Protein AF-A0AAE5LUT0-F1 (afdb_monomer_lite)

Foldseek 3Di:
DVVVVVVVVVVVVDDPVRVVVVVVVVVVVVVVVVVVVVVVPDLLWCPPVQVVLQVVVCVVVVRDRQRQDRPADNPSVSNSVVSVVD

pLDDT: mean 84.46, std 8.93, range [60.66, 98.06]

Radius of gyration: 21.52 Å; chains: 1; bounding box: 44×19×51 Å

Secondary structure (DSSP, 8-state):
-HHHHHHHHHHTT--HHHHHHHHHHHHHHHHHHHHHHHHT-S----TTTHHHHHHHHHHHHTS------TTS-SSHHHHHHTGGG-

Sequence (86 aa):
METLLQSISGLSTANEAEAAAVAAAIAAHIRDQELAVAAAATEESWDEKRWAFSGRLTSITGGSNARVPLSAPTDPWTASGRRDRF

Structure (mmCIF, N/CA/C/O backbone):
data_AF-A0AAE5LUT0-F1
#
_entry.id   AF-A0AAE5LUT0-F1
#
loop_
_atom_site.group_PDB
_atom_site.id
_atom_site.type_symbol
_atom_site.label_atom_id
_atom_site.label_alt_id
_atom_site.label_comp_id
_atom_site.label_asym_id
_atom_site.label_entity_id
_atom_site.label_seq_id
_atom_site.pdbx_PDB_ins_code
_atom_site.Cartn_x
_atom_site.Cartn_y
_atom_site.Cartn_z
_atom_site.occupancy
_atom_site.B_iso_or_equiv
_atom_site.auth_seq_id
_atom_site.auth_comp_id
_atom_site.auth_asym_id
_atom_site.auth_atom_id
_atom_site.pdbx_PDB_model_num
ATOM 1 N N . MET A 1 1 ? 8.912 7.527 22.534 1.00 60.66 1 MET A N 1
ATOM 2 C CA . MET A 1 1 ? 8.777 6.052 22.485 1.00 60.66 1 MET A CA 1
ATOM 3 C C . MET A 1 1 ? 7.849 5.548 23.587 1.00 60.66 1 MET A C 1
ATOM 5 O O . MET A 1 1 ? 6.945 4.790 23.270 1.00 60.66 1 MET A O 1
ATOM 9 N N . GLU A 1 2 ? 7.978 6.039 24.826 1.00 76.44 2 GLU A N 1
ATOM 10 C CA . GLU A 1 2 ? 7.032 5.768 25.931 1.00 76.44 2 GLU A CA 1
ATOM 11 C C . GLU A 1 2 ? 5.561 6.021 25.581 1.00 76.44 2 GLU A C 1
ATOM 13 O O . GLU A 1 2 ? 4.719 5.170 25.834 1.00 76.44 2 GLU A O 1
ATOM 18 N N . THR A 1 3 ? 5.248 7.129 24.908 1.00 82.94 3 THR A N 1
ATOM 19 C CA . THR A 1 3 ? 3.865 7.494 24.559 1.00 82.94 3 THR A CA 1
ATOM 20 C C . THR A 1 3 ? 3.188 6.472 23.647 1.00 82.94 3 THR A C 1
ATOM 22 O O . THR A 1 3 ? 2.002 6.212 23.797 1.00 82.94 3 THR A O 1
ATOM 25 N N . LEU A 1 4 ? 3.954 5.865 22.732 1.00 76.31 4 LEU A N 1
ATOM 26 C CA . LEU A 1 4 ? 3.444 4.890 21.769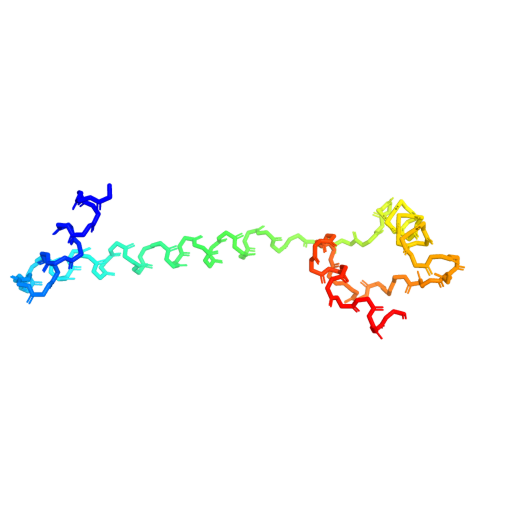 1.00 76.31 4 LEU A CA 1
ATOM 27 C C . LEU A 1 4 ? 3.208 3.521 22.430 1.00 76.31 4 LEU A C 1
ATOM 29 O O . LEU A 1 4 ? 2.210 2.856 22.159 1.00 76.31 4 LEU A O 1
ATOM 33 N N . LEU A 1 5 ? 4.094 3.140 23.356 1.00 74.19 5 LEU A N 1
ATOM 34 C CA . LEU A 1 5 ? 3.930 1.949 24.193 1.00 74.19 5 LEU A CA 1
ATOM 35 C C . LEU A 1 5 ? 2.739 2.096 25.147 1.00 74.19 5 LEU A C 1
ATOM 37 O O . LEU A 1 5 ? 1.974 1.149 25.298 1.00 74.19 5 LEU A O 1
ATOM 41 N N . GLN A 1 6 ? 2.528 3.286 25.718 1.00 77.50 6 GLN A N 1
ATOM 42 C CA . GLN A 1 6 ? 1.371 3.587 26.565 1.00 77.50 6 GLN A CA 1
ATOM 43 C C . GLN A 1 6 ? 0.052 3.414 25.797 1.00 77.50 6 GLN A C 1
ATOM 45 O O . GLN A 1 6 ? -0.873 2.771 26.291 1.00 77.50 6 GLN A O 1
ATOM 50 N N . SER A 1 7 ? -0.018 3.933 24.566 1.00 77.94 7 SER A N 1
ATOM 51 C CA . SER A 1 7 ? -1.203 3.798 23.711 1.00 77.94 7 SER A CA 1
ATOM 52 C C . SER A 1 7 ? -1.466 2.358 23.271 1.00 77.94 7 SER A C 1
ATOM 54 O O . SER A 1 7 ? -2.621 1.948 23.219 1.00 77.94 7 SER A O 1
ATOM 56 N N . ILE A 1 8 ? -0.420 1.568 22.999 1.00 81.88 8 ILE A N 1
ATOM 57 C CA . ILE A 1 8 ? -0.588 0.156 22.626 1.00 81.88 8 ILE A CA 1
ATOM 58 C C . ILE A 1 8 ? -0.996 -0.686 23.840 1.00 81.88 8 ILE A C 1
ATOM 60 O O . ILE A 1 8 ? -1.852 -1.556 23.720 1.00 81.88 8 ILE A O 1
ATOM 64 N N . SER A 1 9 ? -0.437 -0.410 25.020 1.00 82.25 9 SER A N 1
ATOM 65 C CA . SER A 1 9 ? -0.786 -1.134 26.247 1.00 82.25 9 SER A CA 1
ATOM 66 C C . SER A 1 9 ? -2.251 -0.909 26.650 1.00 82.25 9 SER A C 1
ATOM 68 O O . SER A 1 9 ? -2.934 -1.853 27.049 1.00 82.25 9 SER A O 1
ATOM 70 N N . GLY A 1 10 ? -2.775 0.308 26.448 1.00 81.44 10 GLY A N 1
ATOM 71 C CA . GLY A 1 10 ? -4.179 0.646 26.714 1.00 81.44 10 GLY A CA 1
ATOM 72 C C . GLY A 1 10 ? -5.201 -0.136 25.876 1.00 81.44 10 GLY A C 1
ATOM 73 O O . GLY A 1 10 ? -6.335 -0.305 26.316 1.00 81.44 10 GLY A O 1
ATOM 74 N N . LEU A 1 11 ? -4.805 -0.690 24.722 1.00 83.12 11 LEU A N 1
ATOM 75 C CA . LEU A 1 11 ? -5.680 -1.546 23.907 1.00 83.12 11 LEU A CA 1
ATOM 76 C C . LEU A 1 11 ? -6.053 -2.849 24.624 1.00 83.12 11 LEU A C 1
ATOM 78 O O . LEU A 1 11 ? -7.154 -3.354 24.433 1.00 83.12 11 LEU A O 1
ATOM 82 N N . SER A 1 12 ? -5.159 -3.387 25.461 1.00 85.06 12 SER A N 1
ATOM 83 C CA . SER A 1 12 ? -5.402 -4.645 26.185 1.00 85.06 12 SER A CA 1
ATOM 84 C C . SER A 1 12 ? -6.490 -4.532 27.259 1.00 85.06 12 SER A C 1
ATOM 86 O O . SER A 1 12 ? -7.035 -5.544 27.694 1.00 85.06 12 SER A O 1
ATOM 88 N N . THR A 1 13 ? -6.821 -3.303 27.661 1.00 89.44 13 THR A N 1
ATOM 89 C CA . THR A 1 13 ? -7.827 -2.986 28.681 1.00 89.44 13 THR A CA 1
ATOM 90 C C . THR A 1 13 ? -9.008 -2.194 28.119 1.00 89.44 13 THR A C 1
ATOM 92 O O . THR A 1 13 ? -9.796 -1.664 28.901 1.00 89.44 13 THR A O 1
ATOM 95 N N . ALA A 1 14 ? -9.119 -2.070 26.792 1.00 90.81 14 ALA A N 1
ATOM 96 C CA . ALA A 1 14 ? -10.186 -1.309 26.153 1.00 90.81 14 ALA A CA 1
ATOM 97 C C . ALA A 1 14 ? -11.553 -1.938 26.444 1.00 90.81 14 ALA A C 1
ATOM 99 O O . ALA A 1 14 ? -11.734 -3.155 26.332 1.00 90.81 14 ALA A O 1
ATOM 100 N N . ASN A 1 15 ? -12.527 -1.103 26.794 1.00 94.06 15 ASN A N 1
ATOM 101 C CA . ASN A 1 15 ? -13.909 -1.558 26.890 1.00 94.06 15 ASN A CA 1
ATOM 102 C C . ASN A 1 15 ? -14.524 -1.752 25.490 1.00 94.06 15 ASN A C 1
ATOM 104 O O . ASN A 1 15 ? -13.941 -1.382 24.473 1.00 94.06 15 ASN A O 1
ATOM 108 N N . GLU A 1 16 ? -15.721 -2.336 25.424 1.00 94.69 16 GLU A N 1
ATOM 109 C CA . GLU A 1 16 ? -16.370 -2.674 24.151 1.00 94.69 16 GLU A CA 1
ATOM 110 C C . GLU A 1 16 ? -16.616 -1.449 23.252 1.00 94.69 16 GLU A C 1
ATOM 112 O O . GLU A 1 16 ? -16.412 -1.523 22.041 1.00 94.69 16 GLU A O 1
ATOM 117 N N . ALA A 1 17 ? -16.985 -0.303 23.832 1.00 95.69 17 ALA A N 1
ATOM 118 C CA . ALA A 1 17 ? -17.211 0.927 23.075 1.00 95.69 17 ALA A CA 1
ATOM 119 C C . ALA A 1 17 ? -15.903 1.493 22.496 1.00 95.69 17 ALA A C 1
ATOM 121 O O . ALA A 1 17 ? -15.859 1.915 21.340 1.00 95.69 17 ALA A O 1
ATOM 122 N N . GLU A 1 18 ? -14.823 1.465 23.276 1.00 94.31 18 GLU A N 1
ATOM 123 C CA . GLU A 1 18 ? -13.487 1.876 22.835 1.00 94.31 18 GLU A CA 1
ATOM 124 C C . GLU A 1 18 ? -12.944 0.938 21.751 1.00 94.31 18 GLU A C 1
ATOM 126 O O . GLU A 1 18 ? -12.451 1.400 20.720 1.00 94.31 18 GLU A O 1
ATOM 131 N N . ALA A 1 19 ? -13.092 -0.377 21.936 1.00 93.75 19 ALA A N 1
ATOM 132 C CA . ALA A 1 19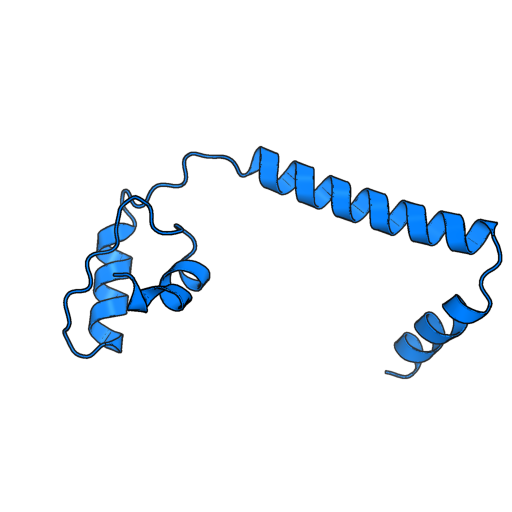 ? -12.702 -1.377 20.948 1.00 93.75 19 ALA A CA 1
ATOM 133 C C . ALA A 1 19 ? -13.478 -1.200 19.632 1.00 93.75 19 ALA A C 1
ATOM 135 O O . ALA A 1 19 ? -12.881 -1.239 18.553 1.00 93.75 19 ALA A O 1
ATOM 136 N N . ALA A 1 20 ? -14.785 -0.930 19.709 1.00 95.94 20 ALA A N 1
ATOM 137 C CA . ALA A 1 20 ? -15.613 -0.642 18.542 1.00 95.94 20 ALA A CA 1
ATOM 138 C C . ALA A 1 20 ? -15.163 0.634 17.811 1.00 95.94 20 ALA A C 1
ATOM 140 O O . ALA A 1 20 ? -15.114 0.646 16.580 1.00 95.94 20 ALA A O 1
ATOM 141 N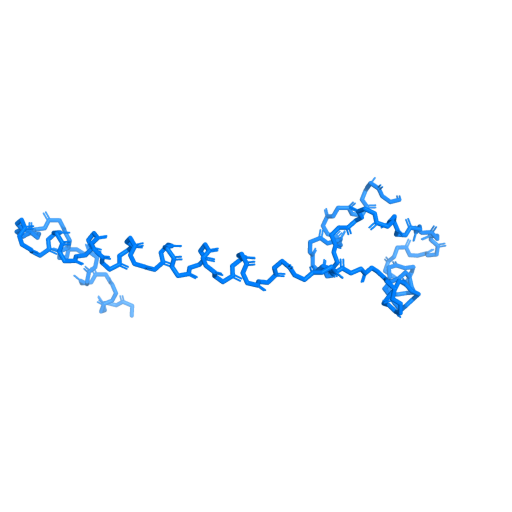 N . ALA A 1 21 ? -14.782 1.689 18.538 1.00 95.75 21 ALA A N 1
ATOM 142 C CA . ALA A 1 21 ? -14.280 2.925 17.939 1.00 95.75 21 ALA A CA 1
ATOM 143 C C . ALA A 1 21 ? -12.951 2.711 17.193 1.00 95.75 21 ALA A C 1
ATOM 145 O O . ALA A 1 21 ? -12.790 3.185 16.067 1.00 95.75 21 ALA A O 1
ATOM 146 N N . VAL A 1 22 ? -12.018 1.952 17.780 1.00 93.12 22 VAL A N 1
ATOM 147 C CA . VAL A 1 22 ? -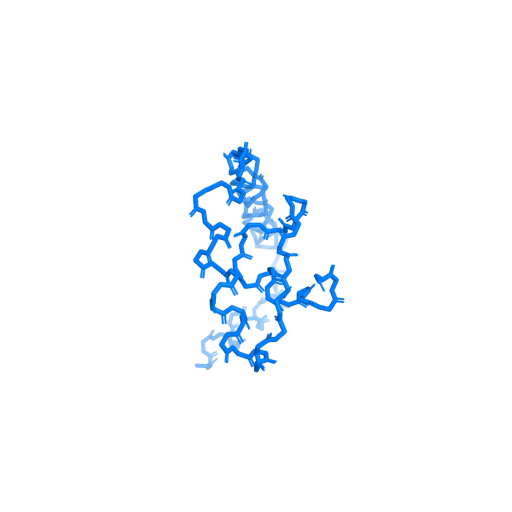10.748 1.601 17.123 1.00 93.12 22 VAL A CA 1
ATOM 148 C C . VAL A 1 22 ? -10.998 0.737 15.885 1.00 93.12 22 VAL A C 1
ATOM 150 O O . VAL A 1 22 ? -10.448 1.023 14.820 1.00 93.12 22 VAL A O 1
ATOM 153 N N . ALA A 1 23 ? -11.865 -0.275 15.983 1.00 95.75 23 ALA A N 1
ATOM 154 C CA . ALA A 1 23 ? -12.230 -1.118 14.846 1.00 95.75 23 ALA A CA 1
ATOM 155 C C . ALA A 1 23 ? -12.866 -0.302 13.706 1.00 95.75 23 ALA A C 1
ATOM 157 O O . ALA A 1 23 ? -12.506 -0.489 12.544 1.00 95.75 23 ALA A O 1
ATOM 158 N N . ALA A 1 24 ? -13.753 0.643 14.031 1.00 97.94 24 ALA A N 1
ATOM 159 C CA . ALA A 1 24 ? -14.368 1.537 13.054 1.00 97.94 24 ALA A CA 1
ATOM 160 C C . ALA A 1 24 ? -13.333 2.434 12.357 1.00 97.94 24 ALA A C 1
ATOM 162 O O . ALA A 1 24 ? -13.383 2.583 11.137 1.00 97.94 24 ALA A O 1
ATOM 163 N N . ALA A 1 25 ? -12.368 2.985 13.101 1.00 97.12 25 ALA A N 1
ATOM 164 C CA . ALA A 1 25 ? -11.296 3.800 12.531 1.00 97.12 25 ALA A CA 1
ATOM 165 C C . ALA A 1 25 ? -10.401 2.993 11.574 1.00 97.12 25 ALA A C 1
ATOM 167 O O . ALA A 1 25 ? -10.078 3.466 10.484 1.00 97.12 25 ALA A O 1
ATOM 168 N N . ILE A 1 26 ? -10.044 1.757 11.943 1.00 96.88 26 ILE A N 1
ATOM 169 C CA . ILE A 1 26 ? -9.263 0.857 11.080 1.00 96.88 26 ILE A CA 1
ATOM 170 C C . ILE A 1 26 ? -10.058 0.495 9.819 1.00 96.88 26 ILE A C 1
ATOM 172 O O . ILE A 1 26 ? -9.523 0.579 8.716 1.00 96.88 26 ILE A O 1
ATOM 176 N N . ALA A 1 27 ? -11.336 0.133 9.960 1.00 97.62 27 ALA A N 1
ATOM 177 C CA . ALA A 1 27 ? -12.189 -0.218 8.827 1.00 97.62 27 ALA A CA 1
ATOM 178 C C . ALA A 1 27 ? -12.379 0.961 7.858 1.00 97.62 27 ALA A C 1
ATOM 180 O O . ALA A 1 27 ? -12.310 0.770 6.644 1.00 97.62 27 ALA A O 1
ATOM 181 N N . ALA A 1 28 ? -12.567 2.178 8.380 1.00 98.06 28 ALA A N 1
ATOM 182 C CA . ALA A 1 28 ? -12.625 3.392 7.571 1.00 98.06 28 ALA A CA 1
ATOM 183 C C . ALA A 1 28 ? -11.309 3.622 6.816 1.00 98.06 28 ALA A C 1
ATOM 185 O O . ALA A 1 28 ? -11.331 3.828 5.608 1.00 98.06 28 ALA A O 1
ATOM 186 N N . HIS A 1 29 ? -10.165 3.483 7.493 1.00 96.69 29 HIS A N 1
ATOM 187 C CA . HIS A 1 29 ? -8.861 3.644 6.856 1.00 96.69 29 HIS A CA 1
ATOM 188 C C . HIS A 1 29 ? -8.619 2.633 5.726 1.00 96.69 29 HIS A C 1
ATOM 190 O O . HIS A 1 29 ? -8.139 3.013 4.661 1.00 96.69 29 HIS A O 1
ATOM 196 N N . ILE A 1 30 ? -8.974 1.359 5.929 1.00 97.56 30 ILE A N 1
ATOM 197 C CA . ILE A 1 30 ? -8.867 0.326 4.886 1.00 97.56 30 ILE A CA 1
ATOM 198 C C . ILE A 1 30 ? -9.775 0.671 3.704 1.00 97.56 30 ILE A C 1
ATOM 200 O O . ILE A 1 30 ? -9.322 0.658 2.563 1.00 97.56 30 ILE A O 1
ATOM 204 N N . ARG A 1 31 ? -11.029 1.052 3.965 1.00 96.50 31 ARG A N 1
ATOM 205 C CA . ARG A 1 31 ? -11.968 1.463 2.916 1.00 96.50 31 ARG A CA 1
ATOM 206 C C . ARG A 1 31 ? -11.454 2.665 2.122 1.00 96.50 31 ARG A C 1
ATOM 208 O O . ARG A 1 31 ? -11.583 2.685 0.901 1.00 96.50 31 ARG A O 1
ATOM 215 N N . ASP A 1 32 ? -10.861 3.649 2.789 1.00 95.44 32 ASP A N 1
ATOM 216 C CA . ASP A 1 32 ? -10.272 4.816 2.128 1.00 95.44 32 ASP A CA 1
ATOM 217 C C . ASP A 1 32 ? -9.087 4.417 1.238 1.00 95.44 32 ASP A C 1
ATOM 219 O O . ASP A 1 32 ? -8.959 4.928 0.124 1.00 95.44 32 ASP A O 1
ATOM 223 N N . GLN A 1 33 ? -8.254 3.464 1.675 1.00 94.44 33 GLN A N 1
ATOM 224 C CA . GLN A 1 33 ? -7.192 2.901 0.835 1.00 94.44 33 GLN A CA 1
ATOM 225 C C . GLN A 1 33 ? -7.761 2.174 -0.391 1.00 94.44 33 GLN A C 1
ATOM 227 O O . GLN A 1 33 ? -7.278 2.389 -1.500 1.00 94.44 33 GLN A O 1
ATOM 232 N N . GLU A 1 34 ? -8.797 1.348 -0.225 1.00 93.06 34 GLU A N 1
ATOM 233 C CA . GLU A 1 34 ? -9.455 0.640 -1.333 1.00 93.06 34 GLU A CA 1
ATOM 234 C C . GLU A 1 34 ? -10.054 1.616 -2.356 1.00 93.06 34 GLU A C 1
ATOM 236 O O . GLU A 1 34 ? -9.873 1.444 -3.563 1.00 93.06 34 GLU A O 1
ATOM 241 N N . LEU A 1 35 ? -10.715 2.679 -1.886 1.00 92.19 35 LEU A N 1
ATOM 242 C CA . LEU A 1 35 ? -11.248 3.742 -2.740 1.00 92.19 35 LEU A CA 1
ATOM 243 C C . LEU A 1 35 ? -10.136 4.509 -3.460 1.00 92.19 35 LEU A C 1
ATOM 245 O O . LEU A 1 35 ? -10.279 4.814 -4.643 1.00 92.19 35 LEU A O 1
ATOM 249 N N . ALA A 1 36 ? -9.023 4.793 -2.780 1.00 84.81 36 ALA A N 1
ATOM 250 C CA . ALA A 1 36 ? -7.866 5.438 -3.392 1.00 84.81 36 ALA A CA 1
ATOM 251 C C . ALA A 1 36 ? -7.240 4.562 -4.488 1.00 84.81 36 ALA A C 1
ATOM 253 O O . ALA A 1 36 ? -6.922 5.072 -5.559 1.00 84.81 36 ALA A O 1
ATOM 254 N N . VAL A 1 37 ? -7.122 3.248 -4.266 1.00 83.00 37 VAL A N 1
ATOM 255 C CA . VAL A 1 37 ? -6.656 2.290 -5.284 1.00 83.00 37 VAL A CA 1
ATOM 256 C C . VAL A 1 37 ? -7.618 2.242 -6.473 1.00 83.00 37 VAL A C 1
ATOM 258 O O . VAL A 1 37 ? -7.172 2.300 -7.616 1.00 83.00 37 VAL A O 1
ATOM 261 N N . ALA A 1 38 ? -8.930 2.190 -6.227 1.00 78.38 38 ALA A N 1
ATOM 262 C CA . ALA A 1 38 ? -9.936 2.191 -7.288 1.00 78.38 38 ALA A CA 1
ATOM 263 C C . ALA A 1 38 ? -9.926 3.495 -8.107 1.00 78.38 38 ALA A C 1
ATOM 265 O O . ALA A 1 38 ? -10.066 3.455 -9.326 1.00 78.38 38 ALA A O 1
ATOM 266 N N . ALA A 1 39 ? -9.720 4.646 -7.462 1.00 74.69 39 ALA A N 1
ATOM 267 C CA . ALA A 1 39 ? -9.590 5.937 -8.139 1.00 74.69 39 ALA A CA 1
ATOM 268 C C . ALA A 1 39 ? -8.259 6.076 -8.901 1.00 74.69 39 ALA A C 1
ATOM 270 O O . ALA A 1 39 ? -8.205 6.735 -9.937 1.00 74.69 39 ALA A O 1
ATOM 271 N N . ALA A 1 40 ? -7.195 5.440 -8.405 1.00 70.00 40 ALA A N 1
ATOM 272 C CA . ALA A 1 40 ? -5.883 5.393 -9.043 1.00 70.00 40 ALA A CA 1
ATOM 273 C C . ALA A 1 40 ? -5.791 4.369 -10.186 1.00 70.00 40 ALA A C 1
ATOM 275 O O . ALA A 1 40 ? -4.743 4.291 -10.829 1.00 70.00 40 ALA A O 1
ATOM 276 N N . ALA A 1 41 ? -6.872 3.636 -10.488 1.00 64.88 41 ALA A N 1
ATOM 277 C CA . ALA A 1 41 ? -7.016 2.828 -11.699 1.00 64.88 41 ALA A CA 1
ATOM 278 C C . ALA A 1 41 ? -7.150 3.725 -12.946 1.00 64.88 41 ALA A C 1
ATOM 280 O O . ALA A 1 41 ? -8.129 3.706 -13.686 1.00 64.88 41 ALA A O 1
ATOM 281 N N . THR A 1 42 ? -6.146 4.564 -13.155 1.00 63.91 42 THR A N 1
ATOM 282 C CA . THR A 1 42 ? -5.818 5.149 -14.447 1.00 63.91 42 THR A CA 1
ATOM 283 C C . THR A 1 42 ? -5.018 4.113 -15.233 1.00 63.91 42 THR A C 1
ATOM 285 O O . THR A 1 42 ? -4.358 3.267 -14.629 1.00 63.91 42 THR A O 1
ATOM 288 N N . GLU A 1 43 ? -5.080 4.157 -16.565 1.00 68.31 43 GLU A N 1
ATOM 289 C CA . GLU A 1 43 ? -4.244 3.339 -17.455 1.00 68.31 43 GLU A CA 1
ATOM 290 C C . GLU A 1 43 ? -2.776 3.764 -17.290 1.00 68.31 43 GLU A C 1
ATOM 292 O O . GLU A 1 43 ? -2.219 4.498 -18.108 1.00 68.31 43 GLU A O 1
ATOM 297 N N . GLU A 1 44 ? -2.152 3.390 -16.172 1.00 71.50 44 GLU A N 1
ATOM 298 C CA . GLU A 1 44 ? -0.760 3.708 -15.930 1.00 71.50 44 GLU A CA 1
ATOM 299 C C . GLU A 1 44 ? 0.069 2.848 -16.878 1.00 71.50 44 GLU A C 1
ATOM 301 O O . GLU A 1 44 ? 0.258 1.647 -16.685 1.00 71.50 44 GLU A O 1
ATOM 306 N N . SER A 1 45 ? 0.515 3.477 -17.962 1.00 78.19 45 SER A N 1
ATOM 307 C CA . SER A 1 45 ? 1.282 2.821 -19.004 1.00 78.19 45 SER A CA 1
ATOM 308 C C . SER A 1 45 ? 2.752 3.218 -18.925 1.00 78.19 45 SER A C 1
ATOM 310 O O . SER A 1 45 ? 3.153 4.256 -18.390 1.00 78.19 45 SER A O 1
ATOM 312 N N . TRP A 1 46 ? 3.593 2.358 -19.489 1.00 84.94 46 TRP A N 1
ATOM 313 C CA . TRP A 1 46 ? 5.006 2.656 -19.679 1.00 84.94 46 TRP A CA 1
ATOM 314 C C . TRP A 1 46 ? 5.263 3.675 -20.791 1.00 84.94 46 TRP A C 1
ATOM 316 O O . TRP A 1 46 ? 6.428 3.969 -21.069 1.00 84.94 46 TRP A O 1
ATOM 326 N N . ASP A 1 47 ? 4.231 4.166 -21.473 1.00 82.31 47 ASP A N 1
ATOM 327 C CA . ASP A 1 47 ? 4.420 5.138 -22.542 1.00 82.31 47 ASP A CA 1
ATOM 328 C C . ASP A 1 47 ? 5.085 6.395 -21.979 1.00 82.31 47 ASP A C 1
ATOM 330 O O . ASP A 1 47 ? 4.863 6.789 -20.836 1.00 82.31 47 ASP A O 1
ATOM 334 N N . GLU A 1 48 ? 6.036 6.933 -22.745 1.00 82.38 48 GLU A N 1
ATOM 335 C CA . GLU A 1 48 ? 6.915 8.054 -22.369 1.00 82.38 48 GLU A CA 1
ATOM 336 C C . GLU A 1 48 ? 7.928 7.756 -21.236 1.00 82.38 48 GLU A C 1
ATOM 338 O O . GLU A 1 48 ? 9.051 8.262 -21.265 1.00 82.38 48 GLU A O 1
ATOM 343 N N . LYS A 1 49 ? 7.616 6.865 -20.285 1.00 85.31 49 LYS A N 1
ATOM 344 C CA . LYS A 1 49 ? 8.475 6.518 -19.132 1.00 85.31 49 LYS A CA 1
ATOM 345 C C . LYS A 1 49 ? 9.489 5.395 -19.421 1.00 85.31 49 LYS A C 1
ATOM 347 O O . LYS A 1 49 ? 10.539 5.330 -18.772 1.00 85.31 49 LYS A O 1
ATOM 352 N N . ARG A 1 50 ? 9.201 4.509 -20.388 1.00 87.38 50 ARG A N 1
ATOM 353 C CA . ARG A 1 50 ? 9.942 3.247 -20.642 1.00 87.38 50 ARG A CA 1
ATOM 354 C C . ARG A 1 50 ? 11.429 3.451 -20.912 1.00 87.38 50 ARG A C 1
ATOM 356 O O . ARG A 1 50 ? 12.264 2.749 -20.348 1.00 87.38 50 ARG A O 1
ATOM 363 N N . TRP A 1 51 ? 11.758 4.422 -21.761 1.00 85.31 51 TRP A N 1
ATOM 364 C CA . TRP A 1 51 ? 13.137 4.682 -22.180 1.00 85.31 51 TRP A CA 1
ATOM 365 C C . TRP A 1 51 ? 13.989 5.222 -21.035 1.00 85.31 51 TRP A C 1
ATOM 367 O O . TRP A 1 51 ? 15.092 4.732 -20.799 1.00 85.31 51 TRP A O 1
ATOM 377 N N . ALA A 1 52 ? 13.448 6.174 -20.271 1.00 88.88 52 ALA A N 1
ATOM 378 C CA . ALA A 1 52 ? 14.140 6.749 -19.124 1.00 88.88 52 ALA A CA 1
ATOM 379 C C . ALA A 1 52 ? 14.407 5.697 -18.036 1.00 88.88 52 ALA A C 1
ATOM 381 O O . ALA A 1 52 ? 15.492 5.665 -17.454 1.00 88.88 52 ALA A O 1
ATOM 382 N N . PHE A 1 53 ? 13.440 4.815 -17.767 1.00 88.56 53 PHE A N 1
ATOM 383 C CA . PHE A 1 53 ? 13.615 3.746 -16.785 1.00 88.56 53 PHE A CA 1
ATOM 384 C C . PHE A 1 53 ? 14.591 2.658 -17.260 1.00 88.56 53 PHE A C 1
ATOM 386 O O . PHE A 1 53 ? 15.481 2.287 -16.499 1.00 88.56 53 PHE A O 1
ATOM 393 N N . SER A 1 54 ? 14.508 2.214 -18.520 1.00 87.06 54 SER A N 1
ATOM 394 C CA . SER A 1 54 ? 15.455 1.243 -19.096 1.00 87.06 54 SER A CA 1
ATOM 395 C C . SER A 1 54 ? 16.899 1.769 -19.094 1.00 87.06 54 SER A C 1
ATOM 397 O O . SER A 1 54 ? 17.820 1.031 -18.746 1.00 87.06 54 SER A O 1
ATOM 399 N N . GLY A 1 55 ? 17.105 3.066 -19.359 1.00 88.19 55 GLY A N 1
ATOM 400 C CA . GLY A 1 55 ? 18.420 3.705 -19.232 1.00 88.19 55 GLY A CA 1
ATOM 401 C C . GLY A 1 55 ? 18.982 3.652 -17.806 1.00 88.19 55 GLY A C 1
ATOM 402 O O . GLY A 1 55 ? 20.138 3.276 -17.614 1.00 88.19 55 GLY A O 1
ATOM 403 N N . ARG A 1 56 ? 18.154 3.951 -16.792 1.00 88.44 56 ARG A N 1
ATOM 404 C CA . ARG A 1 56 ? 18.540 3.815 -15.373 1.00 88.44 56 ARG A CA 1
ATOM 405 C C . ARG A 1 56 ? 18.817 2.366 -14.977 1.00 88.44 56 ARG A C 1
ATOM 407 O O . ARG A 1 56 ? 19.734 2.107 -14.208 1.00 88.44 56 ARG A O 1
ATOM 414 N N . LEU A 1 57 ? 18.039 1.417 -15.489 1.00 86.94 57 LEU A N 1
ATOM 415 C CA . LEU A 1 57 ? 18.240 0.003 -15.186 1.00 86.94 57 LEU A CA 1
ATOM 416 C C . LEU A 1 57 ? 19.570 -0.489 -15.771 1.00 86.94 57 LEU A C 1
ATOM 418 O O . LEU A 1 57 ? 20.343 -1.131 -15.068 1.00 86.94 57 LEU A O 1
ATOM 422 N N . THR A 1 58 ? 19.874 -0.092 -17.009 1.00 86.56 58 THR A N 1
ATOM 423 C CA . THR A 1 58 ? 21.114 -0.437 -17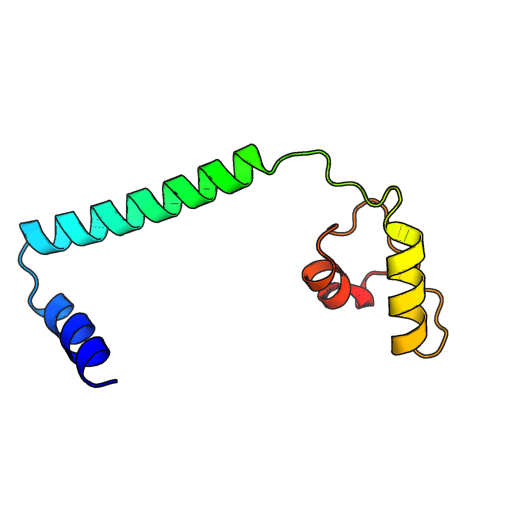.722 1.00 86.56 58 THR A CA 1
ATOM 424 C C . THR A 1 58 ? 22.364 0.086 -17.010 1.00 86.56 58 THR A C 1
ATOM 426 O O . THR A 1 58 ? 23.373 -0.620 -16.949 1.00 86.56 58 THR A O 1
ATOM 429 N N . SER A 1 59 ? 22.315 1.295 -16.434 1.00 86.19 59 SER A N 1
ATOM 430 C CA . SER A 1 59 ? 23.455 1.846 -15.686 1.00 86.19 59 SER A CA 1
ATOM 431 C C . SER A 1 59 ? 23.735 1.085 -14.386 1.00 86.19 59 SER A C 1
ATOM 433 O O . SER A 1 59 ? 24.892 0.966 -13.991 1.00 86.19 59 SER A O 1
ATOM 435 N N . ILE A 1 60 ? 22.701 0.527 -13.747 1.00 85.25 60 ILE A N 1
ATOM 436 C CA . ILE A 1 60 ? 22.819 -0.255 -12.507 1.00 85.25 60 ILE A CA 1
ATOM 437 C C . ILE A 1 60 ? 23.218 -1.711 -12.795 1.00 85.25 60 ILE A C 1
ATOM 439 O O . ILE A 1 60 ? 23.936 -2.319 -12.004 1.00 85.25 60 ILE A O 1
ATOM 443 N N . THR A 1 61 ? 22.762 -2.295 -13.909 1.00 80.62 61 THR A N 1
ATOM 444 C CA . THR A 1 61 ? 23.021 -3.703 -14.272 1.00 80.62 61 THR A CA 1
ATOM 445 C C . THR A 1 61 ? 24.296 -3.912 -15.091 1.00 80.62 61 THR A C 1
ATOM 447 O O . THR A 1 61 ? 24.600 -5.046 -15.454 1.00 80.62 61 THR A O 1
ATOM 450 N N . GLY A 1 62 ? 25.052 -2.850 -15.383 1.00 79.56 62 GLY A N 1
ATOM 451 C CA . GLY A 1 62 ? 26.325 -2.952 -16.100 1.00 79.56 62 GLY A CA 1
ATOM 452 C C . GLY A 1 62 ? 26.179 -3.227 -17.598 1.00 79.56 62 GLY A C 1
ATOM 453 O O . GLY A 1 62 ? 27.031 -3.894 -18.178 1.00 79.56 62 GLY A O 1
ATOM 454 N N . GLY A 1 63 ? 25.116 -2.725 -18.235 1.00 70.69 63 GLY A N 1
ATOM 455 C CA . GLY A 1 63 ? 24.963 -2.784 -19.696 1.00 70.69 63 GLY A CA 1
ATOM 456 C C . GLY A 1 63 ? 24.066 -3.903 -20.231 1.00 70.69 63 GLY A C 1
ATOM 457 O O . GLY A 1 63 ? 23.892 -4.002 -21.445 1.00 70.69 63 GLY A O 1
ATOM 458 N N . SER A 1 64 ? 23.461 -4.726 -19.368 1.00 67.62 64 SER A N 1
ATOM 459 C CA . SER A 1 64 ? 22.425 -5.660 -19.822 1.00 67.62 64 SER A CA 1
ATOM 460 C C . SER A 1 64 ? 21.156 -4.873 -20.165 1.00 6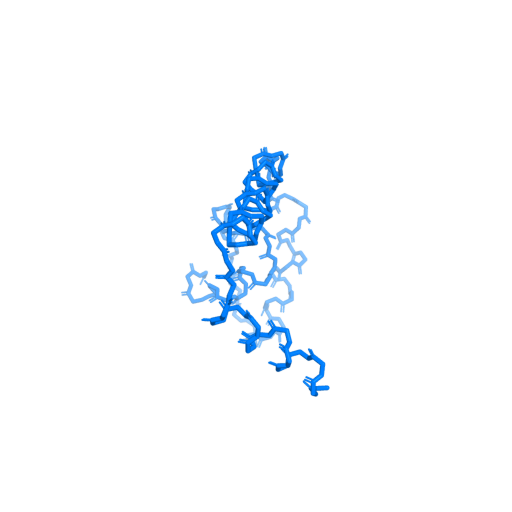7.62 64 SER A C 1
ATOM 462 O O . SER A 1 64 ? 20.514 -4.316 -19.271 1.00 67.62 64 SER A O 1
ATOM 464 N N . ASN A 1 65 ? 20.823 -4.795 -21.460 1.00 63.31 65 ASN A N 1
ATOM 465 C CA . ASN A 1 65 ? 19.630 -4.125 -21.991 1.00 63.31 65 ASN A CA 1
ATOM 466 C C . ASN A 1 65 ? 18.355 -4.885 -21.586 1.00 63.31 65 ASN A C 1
ATOM 468 O O . ASN A 1 65 ? 17.723 -5.548 -22.410 1.00 63.31 65 ASN A O 1
ATOM 472 N N . ALA A 1 66 ? 17.966 -4.787 -20.317 1.00 68.94 66 ALA A N 1
ATOM 473 C CA . ALA A 1 66 ? 16.692 -5.302 -19.841 1.00 68.94 66 ALA A CA 1
ATOM 474 C C . ALA A 1 66 ? 15.562 -4.458 -20.456 1.00 68.94 66 ALA A C 1
ATOM 476 O O . ALA A 1 66 ? 15.433 -3.250 -20.203 1.00 68.94 66 ALA A O 1
ATOM 477 N N . ARG A 1 67 ? 14.768 -5.087 -21.330 1.00 78.12 67 ARG A N 1
ATOM 478 C CA . ARG A 1 67 ? 13.591 -4.453 -21.928 1.00 78.12 67 ARG A CA 1
ATOM 479 C C . ARG A 1 67 ? 12.449 -4.563 -20.940 1.00 78.12 67 ARG A C 1
ATOM 481 O O . ARG A 1 67 ? 12.005 -5.656 -20.632 1.00 78.12 67 ARG A O 1
ATOM 488 N N . VAL A 1 68 ? 11.932 -3.421 -20.510 1.00 83.50 68 VAL A N 1
ATOM 489 C CA . VAL A 1 68 ? 10.796 -3.356 -19.589 1.00 83.50 68 VAL A CA 1
ATOM 490 C C . VAL A 1 68 ? 9.523 -3.733 -20.362 1.00 83.50 68 VAL A C 1
ATOM 492 O O . VAL A 1 68 ? 9.153 -2.996 -21.287 1.00 83.50 68 VAL A O 1
ATOM 495 N N . PRO A 1 69 ? 8.863 -4.866 -20.049 1.00 81.75 69 PRO A N 1
ATOM 496 C CA . PRO A 1 69 ? 7.625 -5.267 -20.707 1.00 81.75 69 PRO A CA 1
ATOM 497 C C . PRO A 1 69 ? 6.505 -4.254 -20.456 1.00 81.75 69 PRO A C 1
ATOM 499 O O . PRO A 1 69 ? 6.442 -3.644 -19.392 1.00 81.75 69 PRO A O 1
ATOM 502 N N . LEU A 1 70 ? 5.565 -4.133 -21.398 1.00 81.88 70 LEU A N 1
ATOM 503 C CA . LEU A 1 70 ? 4.367 -3.296 -21.223 1.00 81.88 70 LEU A CA 1
ATOM 504 C C . LEU A 1 70 ? 3.529 -3.704 -20.006 1.00 81.88 70 LEU A C 1
ATOM 506 O O . LEU A 1 70 ? 2.903 -2.856 -19.388 1.00 81.88 70 LEU A O 1
ATOM 510 N N . SER A 1 71 ? 3.554 -4.990 -19.653 1.00 80.88 71 SER A N 1
ATOM 511 C CA . SER A 1 71 ? 2.851 -5.558 -18.502 1.00 80.88 71 SER A CA 1
ATOM 512 C C . SER A 1 71 ? 3.606 -5.412 -17.176 1.00 80.88 71 SER A C 1
ATOM 514 O O . SER A 1 71 ? 3.153 -5.937 -16.157 1.00 80.88 71 SER A O 1
ATOM 516 N N . ALA A 1 72 ? 4.791 -4.793 -17.166 1.00 85.88 72 ALA A N 1
ATOM 517 C CA . ALA A 1 72 ? 5.509 -4.543 -15.925 1.00 85.88 72 ALA A CA 1
ATOM 518 C C . ALA A 1 72 ? 4.784 -3.468 -15.099 1.00 85.88 72 ALA A C 1
ATOM 520 O O . ALA A 1 72 ? 4.258 -2.524 -15.685 1.00 85.88 72 ALA A O 1
ATOM 521 N N . PRO A 1 73 ? 4.801 -3.550 -13.758 1.00 85.19 73 PRO A N 1
ATOM 522 C CA . PRO A 1 73 ? 4.292 -2.473 -12.909 1.00 85.19 73 PRO A CA 1
ATOM 523 C C . PRO A 1 73 ? 4.970 -1.146 -13.259 1.00 85.19 73 PRO A C 1
ATOM 525 O O . PRO A 1 73 ? 6.184 -1.126 -13.405 1.00 85.19 73 PRO A O 1
ATOM 528 N N . THR A 1 74 ? 4.214 -0.063 -13.398 1.00 87.31 74 THR A N 1
ATOM 529 C CA . THR A 1 74 ? 4.704 1.277 -13.779 1.00 87.31 74 THR A CA 1
ATOM 530 C C . THR A 1 74 ? 5.347 2.057 -12.639 1.00 87.31 74 THR A C 1
ATOM 532 O O . THR A 1 74 ? 6.127 2.978 -12.896 1.00 87.31 74 THR A O 1
ATOM 535 N N . ASP A 1 75 ? 5.090 1.654 -11.393 1.00 86.00 75 ASP A N 1
ATOM 536 C CA . ASP A 1 75 ? 5.856 2.091 -10.229 1.00 86.00 75 ASP A CA 1
ATOM 537 C C . ASP A 1 75 ? 7.327 1.634 -10.363 1.00 86.00 75 ASP A C 1
ATOM 539 O O . ASP A 1 75 ? 7.602 0.426 -10.350 1.00 86.00 75 ASP A O 1
ATOM 543 N N . PRO A 1 76 ? 8.296 2.568 -10.436 1.00 84.56 76 PRO A N 1
ATOM 544 C CA . PRO A 1 76 ? 9.714 2.253 -10.575 1.00 84.56 76 PRO A CA 1
ATOM 545 C C . PRO A 1 76 ? 10.279 1.378 -9.452 1.00 84.56 76 PRO A C 1
ATOM 547 O O . PRO A 1 76 ? 11.209 0.607 -9.706 1.00 84.56 76 PRO A O 1
ATOM 550 N N . TRP A 1 77 ? 9.761 1.482 -8.224 1.00 85.75 77 TRP A N 1
ATOM 551 C CA . TRP A 1 77 ? 10.241 0.684 -7.094 1.00 85.75 77 TRP A CA 1
ATOM 552 C C . TRP A 1 77 ? 9.802 -0.772 -7.239 1.00 85.75 77 TRP A C 1
ATOM 554 O O . TRP A 1 77 ? 10.634 -1.686 -7.243 1.00 85.75 77 TRP A O 1
ATOM 564 N N . THR A 1 78 ? 8.506 -0.981 -7.476 1.00 88.81 78 THR A N 1
ATOM 565 C CA . THR A 1 78 ? 7.943 -2.306 -7.747 1.00 88.81 78 THR A CA 1
ATOM 566 C C . THR A 1 78 ? 8.554 -2.941 -9.003 1.00 88.81 78 THR A C 1
ATOM 568 O O . THR A 1 78 ? 8.890 -4.127 -8.988 1.00 88.81 78 THR A O 1
ATOM 571 N N . ALA A 1 79 ? 8.754 -2.168 -10.077 1.00 89.12 79 ALA A N 1
ATOM 572 C CA . ALA A 1 79 ? 9.408 -2.634 -11.299 1.00 89.12 79 ALA A CA 1
ATOM 573 C C . ALA A 1 79 ? 10.848 -3.095 -11.034 1.00 89.12 79 ALA A C 1
ATOM 575 O O . ALA A 1 79 ? 11.235 -4.190 -11.437 1.00 89.12 79 ALA A O 1
ATOM 576 N N . SER A 1 80 ? 11.633 -2.295 -10.308 1.00 87.81 80 SER A N 1
ATOM 577 C CA . SER A 1 80 ? 13.032 -2.617 -9.993 1.00 87.81 80 SER A CA 1
ATOM 578 C C . SER A 1 80 ? 13.163 -3.892 -9.157 1.00 87.81 80 SER A C 1
ATOM 580 O O . SER A 1 80 ? 14.089 -4.674 -9.373 1.00 87.81 80 SER A O 1
ATOM 582 N N . GLY A 1 81 ? 12.216 -4.139 -8.246 1.00 87.31 81 GLY A N 1
ATOM 583 C CA . GLY A 1 81 ? 12.156 -5.370 -7.454 1.00 87.31 81 GLY A CA 1
ATOM 584 C C . GLY A 1 81 ? 11.842 -6.635 -8.264 1.00 87.31 81 GLY A C 1
ATOM 585 O O . GLY A 1 81 ? 12.123 -7.729 -7.788 1.00 87.31 81 GLY A O 1
ATOM 586 N N . ARG A 1 82 ? 11.295 -6.500 -9.480 1.00 85.81 82 ARG A N 1
ATOM 587 C CA . ARG A 1 82 ? 10.943 -7.610 -10.391 1.00 85.81 82 ARG A CA 1
ATOM 588 C C . ARG A 1 82 ? 11.854 -7.699 -11.616 1.00 85.81 82 ARG A C 1
ATOM 590 O O . ARG A 1 82 ? 11.490 -8.315 -12.617 1.00 85.81 82 ARG A O 1
ATOM 597 N N . ARG A 1 83 ? 13.023 -7.055 -11.558 1.00 81.44 83 ARG A N 1
ATOM 598 C CA . ARG A 1 83 ? 13.963 -6.957 -12.685 1.00 81.44 83 ARG A CA 1
ATOM 599 C C . ARG A 1 83 ? 14.477 -8.296 -13.210 1.00 81.44 83 ARG A C 1
ATOM 601 O O . ARG A 1 83 ? 14.935 -8.354 -14.337 1.00 81.44 83 ARG A O 1
ATOM 608 N N . ASP A 1 84 ? 14.421 -9.347 -12.397 1.00 82.12 84 ASP A N 1
ATOM 609 C CA . ASP A 1 84 ? 14.739 -10.729 -12.771 1.00 82.12 84 ASP A CA 1
ATOM 610 C C . ASP A 1 84 ? 13.782 -11.300 -13.829 1.00 82.12 84 ASP A C 1
ATOM 612 O O . ASP A 1 84 ? 14.095 -12.303 -14.464 1.00 82.12 84 ASP A O 1
ATOM 616 N N . ARG A 1 85 ? 12.621 -10.663 -14.024 1.00 78.19 85 ARG A N 1
ATOM 617 C CA . ARG A 1 85 ? 11.616 -11.041 -15.025 1.00 78.19 85 ARG A CA 1
ATOM 618 C C . ARG A 1 85 ? 11.658 -10.186 -16.295 1.00 78.19 85 ARG A C 1
ATOM 620 O O . ARG A 1 85 ? 10.757 -10.323 -17.124 1.00 78.19 85 ARG A O 1
ATOM 627 N N . PHE A 1 86 ? 12.640 -9.289 -16.413 1.00 73.88 86 PHE A N 1
ATOM 628 C CA . PHE A 1 86 ? 12.888 -8.438 -17.584 1.00 73.88 86 PHE A CA 1
ATOM 629 C C . PHE A 1 86 ? 14.075 -8.941 -18.408 1.00 73.88 86 PHE A C 1
ATOM 631 O O . PHE A 1 86 ? 14.931 -9.656 -17.841 1.00 73.88 86 PHE A O 1
#